Protein AF-A0A2S4ZXF1-F1 (afdb_monomer_lite)

pLDDT: mean 70.63, std 11.5, range [45.91, 82.62]

Foldseek 3Di:
DPPVVVVVVVVVVVLLVVLLVCVVVVNDLVVSCVVSVHPDSVVSVVSVVVVVVVVVVVVVVVD

Radius of gyration: 14.3 Å; chains: 1; bounding box: 32×33×36 Å

Organism: NCBI:txid2079460

InterPro domains:
  IPR011010 DNA breaking-rejoining enzyme, catalytic core [SSF56349] (18-62)
  IPR013762 Integrase-like, catalytic domain superfamily [G3DSA:1.10.443.10] (2-62)

Structure (mmCIF, N/CA/C/O backbone):
data_AF-A0A2S4ZXF1-F1
#
_entry.id   AF-A0A2S4ZXF1-F1
#
loop_
_atom_site.group_PDB
_atom_site.id
_atom_site.type_symbol
_atom_site.label_atom_id
_atom_site.label_alt_id
_atom_site.label_comp_id
_atom_site.label_asym_id
_atom_site.label_entity_id
_atom_site.label_seq_id
_atom_site.pdbx_PDB_ins_code
_atom_site.Cartn_x
_atom_site.Cartn_y
_atom_site.Cartn_z
_atom_site.occupancy
_atom_site.B_iso_or_equiv
_atom_site.auth_seq_id
_atom_site.auth_comp_id
_atom_site.auth_asym_id
_atom_site.auth_atom_id
_atom_site.pdbx_PDB_model_num
ATOM 1 N N . MET A 1 1 ? 8.642 24.069 -19.221 1.00 46.31 1 MET A N 1
ATOM 2 C CA . MET A 1 1 ? 8.754 22.813 -18.438 1.00 46.31 1 MET A CA 1
ATOM 3 C C . MET A 1 1 ? 7.567 22.620 -17.462 1.00 46.31 1 MET A C 1
ATOM 5 O O . MET A 1 1 ? 7.776 22.366 -16.287 1.00 46.31 1 MET A O 1
ATOM 9 N N . ARG A 1 2 ? 6.299 22.758 -17.906 1.00 46.88 2 ARG A N 1
ATOM 10 C CA . ARG A 1 2 ? 5.099 22.673 -17.023 1.00 46.88 2 ARG A CA 1
ATOM 11 C C . ARG A 1 2 ? 4.045 21.631 -17.445 1.00 46.88 2 ARG A C 1
ATOM 13 O O . ARG A 1 2 ? 3.250 21.217 -16.612 1.00 46.88 2 ARG A O 1
ATOM 20 N N . ALA A 1 3 ? 4.065 21.153 -18.693 1.00 46.28 3 ALA A N 1
ATOM 21 C CA . ALA A 1 3 ? 3.107 20.153 -19.187 1.00 46.28 3 ALA A CA 1
ATOM 22 C C . ALA A 1 3 ? 3.453 18.711 -18.761 1.00 46.28 3 ALA A C 1
ATOM 24 O O . ALA A 1 3 ? 2.560 17.937 -18.424 1.00 46.28 3 ALA A O 1
ATOM 25 N N . VAL A 1 4 ? 4.747 18.378 -18.680 1.00 49.41 4 VAL A N 1
ATOM 26 C CA . VAL A 1 4 ? 5.239 17.035 -18.313 1.00 49.41 4 VAL A CA 1
ATOM 27 C C . VAL A 1 4 ? 4.773 16.625 -16.907 1.00 49.41 4 VAL A C 1
ATOM 29 O O . VAL A 1 4 ? 4.312 15.508 -16.705 1.00 49.41 4 VAL A O 1
ATOM 32 N N . SER A 1 5 ? 4.769 17.556 -15.9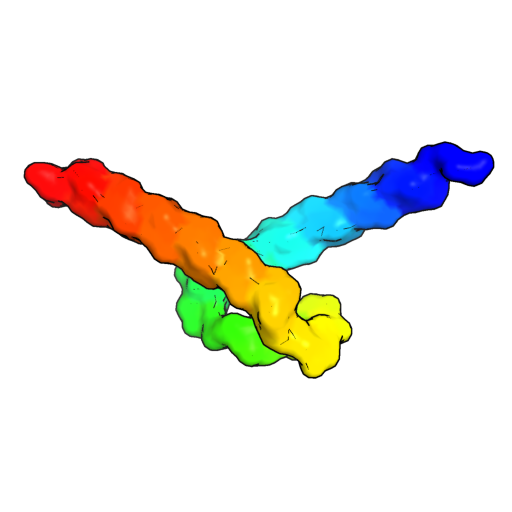46 1.00 48.59 5 SER A N 1
ATOM 33 C CA . SER A 1 5 ? 4.338 17.286 -14.564 1.00 48.59 5 SER A CA 1
ATOM 34 C C . SER A 1 5 ? 2.866 16.855 -14.454 1.00 48.59 5 SER A C 1
ATOM 36 O O . SER A 1 5 ? 2.525 16.024 -13.613 1.00 48.59 5 SER A O 1
ATOM 38 N N . LYS A 1 6 ? 1.981 17.372 -15.318 1.00 45.91 6 LYS A N 1
ATOM 39 C CA . LYS A 1 6 ? 0.535 17.095 -15.249 1.00 45.91 6 LYS A CA 1
ATOM 40 C C . LYS A 1 6 ? 0.187 15.698 -15.779 1.00 45.91 6 LYS A C 1
ATOM 42 O O . LYS A 1 6 ? -0.705 15.051 -15.240 1.00 45.91 6 LYS A O 1
ATOM 47 N N . VAL A 1 7 ? 0.925 15.223 -16.785 1.00 52.00 7 VAL A N 1
ATOM 48 C CA . VAL A 1 7 ? 0.785 13.867 -17.346 1.00 52.00 7 VAL A CA 1
ATOM 49 C C . VAL A 1 7 ? 1.313 12.818 -16.366 1.00 52.00 7 VAL A C 1
ATOM 51 O O . VAL A 1 7 ? 0.633 11.828 -16.109 1.00 52.00 7 VAL A O 1
ATOM 54 N N . ILE A 1 8 ? 2.465 13.081 -15.737 1.00 50.34 8 ILE A N 1
ATOM 55 C CA . ILE A 1 8 ? 3.058 12.179 -14.736 1.00 50.34 8 ILE A CA 1
ATOM 56 C C . ILE A 1 8 ? 2.140 12.030 -13.512 1.00 50.34 8 ILE A C 1
ATOM 58 O O . ILE A 1 8 ? 1.918 10.913 -13.050 1.00 50.34 8 ILE A O 1
ATOM 62 N N . LYS A 1 9 ? 1.530 13.125 -13.030 1.00 49.75 9 LYS A N 1
ATOM 63 C CA . LYS A 1 9 ? 0.548 13.061 -11.932 1.00 49.75 9 LYS A CA 1
ATOM 64 C C . LYS A 1 9 ? -0.671 12.201 -12.280 1.00 49.75 9 LYS A C 1
ATOM 66 O O . LYS A 1 9 ? -1.155 11.480 -11.420 1.00 49.75 9 LYS A O 1
ATOM 71 N N . LYS A 1 10 ? -1.154 12.248 -13.527 1.00 50.66 10 LYS A N 1
ATOM 72 C CA . LYS A 1 10 ? -2.349 11.501 -13.955 1.00 50.66 10 LYS A CA 1
ATOM 73 C C . LYS A 1 10 ? -2.105 9.988 -14.043 1.00 50.66 10 LYS A C 1
ATOM 75 O O . LYS A 1 10 ? -2.983 9.215 -13.684 1.00 50.66 10 LYS A O 1
ATOM 80 N N . LEU A 1 11 ? -0.907 9.575 -14.460 1.00 58.00 11 LEU A N 1
ATOM 81 C CA . LEU A 1 11 ? -0.489 8.165 -14.469 1.00 58.00 11 LEU A CA 1
ATOM 82 C C . LEU A 1 11 ? -0.358 7.586 -13.052 1.00 58.00 11 LEU A C 1
ATOM 84 O O . LEU A 1 11 ? -0.751 6.447 -12.820 1.00 58.00 11 LEU A O 1
ATOM 88 N N . HIS A 1 12 ? 0.138 8.383 -12.101 1.00 59.81 12 HIS A N 1
ATOM 89 C CA . HIS A 1 12 ? 0.291 7.963 -10.705 1.00 59.81 12 HIS A CA 1
ATOM 90 C C . HIS A 1 12 ? -1.053 7.680 -10.012 1.00 59.81 12 HIS A C 1
ATOM 92 O O . HIS A 1 12 ? -1.135 6.727 -9.245 1.00 59.81 12 HIS A O 1
ATOM 98 N N . LEU A 1 13 ? -2.102 8.458 -10.319 1.00 62.09 13 LEU A N 1
ATOM 99 C CA . LEU A 1 13 ? -3.442 8.291 -9.730 1.00 62.09 13 LEU A CA 1
ATOM 100 C C . LEU A 1 13 ? -4.056 6.922 -10.061 1.00 62.09 13 LEU A C 1
ATOM 102 O O . LEU A 1 13 ? -4.567 6.234 -9.185 1.00 62.09 13 LEU A O 1
ATOM 106 N N . HIS A 1 14 ? -3.948 6.484 -11.316 1.00 66.88 14 HIS A N 1
ATOM 107 C CA . HIS A 1 14 ? -4.478 5.178 -11.712 1.00 66.88 14 HIS A CA 1
ATOM 108 C C . HIS A 1 14 ? -3.653 4.016 -11.145 1.00 66.88 14 HIS A C 1
ATOM 110 O O . HIS A 1 14 ? -4.212 2.975 -10.810 1.00 66.88 14 HIS A O 1
ATOM 116 N N . LEU A 1 15 ? -2.335 4.191 -10.993 1.00 70.88 15 LEU A N 1
ATOM 117 C CA . LEU A 1 15 ? -1.469 3.172 -10.397 1.00 70.88 15 LEU A CA 1
ATOM 118 C C . LEU A 1 15 ? -1.758 2.972 -8.904 1.00 70.88 15 LEU A C 1
ATOM 120 O O . LEU A 1 15 ? -1.780 1.831 -8.444 1.00 70.88 15 LEU A O 1
ATOM 124 N N . SER A 1 16 ? -2.027 4.054 -8.164 1.00 72.56 16 SER A N 1
ATOM 125 C CA . SER A 1 16 ? -2.441 3.963 -6.760 1.00 72.56 16 SER A CA 1
ATOM 126 C C . SER A 1 16 ? -3.790 3.268 -6.601 1.00 72.56 16 SER A C 1
ATOM 128 O O . SER A 1 16 ? -3.932 2.432 -5.714 1.00 72.56 16 SER A O 1
ATOM 130 N N . ASP A 1 17 ? -4.750 3.535 -7.488 1.00 77.69 17 ASP A N 1
ATOM 131 C CA . ASP A 1 17 ? -6.064 2.882 -7.436 1.00 77.69 17 ASP A CA 1
ATOM 132 C C . ASP A 1 17 ? -5.955 1.376 -7.721 1.00 77.69 17 ASP A C 1
ATOM 134 O O . ASP A 1 17 ? -6.597 0.564 -7.053 1.00 77.69 17 ASP A O 1
ATOM 138 N N . ILE A 1 18 ? -5.094 0.982 -8.667 1.00 80.06 18 ILE A N 1
ATOM 139 C CA . ILE A 1 18 ? -4.810 -0.427 -8.975 1.00 80.06 18 ILE A CA 1
ATOM 140 C C . ILE A 1 18 ? -4.122 -1.121 -7.791 1.00 80.06 18 ILE A C 1
ATOM 142 O O . ILE A 1 18 ? -4.490 -2.249 -7.457 1.00 80.06 18 ILE A O 1
ATOM 146 N N . ALA A 1 19 ? -3.163 -0.460 -7.137 1.00 79.81 19 ALA A N 1
ATOM 147 C CA . ALA A 1 19 ? -2.464 -1.003 -5.974 1.00 79.81 19 ALA A CA 1
ATOM 148 C C . ALA A 1 19 ? -3.417 -1.225 -4.792 1.00 79.81 19 ALA A C 1
ATOM 150 O O . ALA A 1 19 ? -3.475 -2.325 -4.239 1.00 79.81 19 ALA A O 1
ATOM 151 N N . THR A 1 20 ? -4.228 -0.217 -4.465 1.00 78.94 20 THR A N 1
ATOM 152 C CA . THR A 1 20 ? -5.243 -0.301 -3.408 1.00 78.94 20 THR A CA 1
ATOM 153 C C . THR A 1 20 ? -6.290 -1.368 -3.726 1.00 78.94 20 THR A C 1
ATOM 155 O O . THR A 1 20 ? -6.647 -2.159 -2.854 1.00 78.94 20 THR A O 1
ATOM 158 N N . LEU A 1 21 ? -6.758 -1.464 -4.976 1.00 82.56 21 LEU A N 1
ATOM 159 C CA . LEU A 1 21 ? -7.711 -2.500 -5.382 1.00 82.56 21 LEU A CA 1
ATOM 160 C C . LEU A 1 21 ? -7.114 -3.911 -5.281 1.00 82.56 21 LEU A C 1
ATOM 162 O O . LEU A 1 21 ? -7.805 -4.836 -4.857 1.00 82.56 21 LEU A O 1
ATOM 166 N N . ALA A 1 22 ? -5.851 -4.092 -5.668 1.00 82.56 22 ALA A N 1
ATOM 167 C CA . ALA A 1 22 ? -5.167 -5.377 -5.578 1.00 82.56 22 ALA A CA 1
ATOM 168 C C . ALA A 1 22 ? -5.016 -5.829 -4.118 1.00 82.56 22 ALA A C 1
ATOM 170 O O . ALA A 1 22 ? -5.354 -6.969 -3.796 1.00 82.56 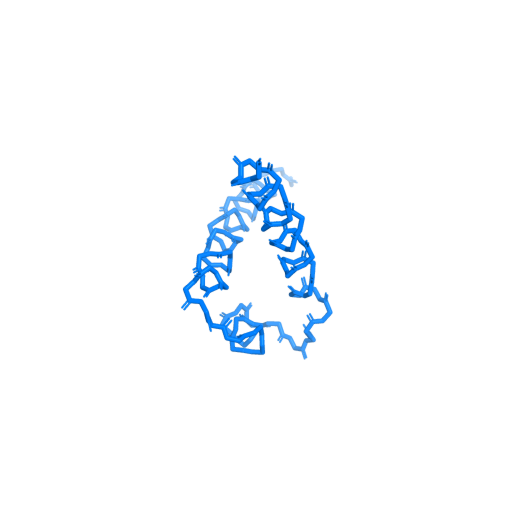22 ALA A O 1
ATOM 171 N N . LEU A 1 23 ? -4.598 -4.923 -3.231 1.00 80.06 23 LEU A N 1
ATOM 172 C CA . LEU A 1 23 ? -4.516 -5.190 -1.794 1.00 80.06 23 LEU A CA 1
ATOM 173 C C . LEU A 1 23 ? -5.904 -5.491 -1.191 1.00 80.06 23 LEU A C 1
ATOM 175 O O . LEU A 1 23 ? -6.049 -6.475 -0.470 1.00 80.06 23 LEU A O 1
ATOM 179 N N . ARG A 1 24 ? -6.954 -4.740 -1.567 1.00 78.12 24 ARG A N 1
ATOM 180 C CA . ARG A 1 24 ? -8.358 -5.015 -1.172 1.00 78.12 24 ARG A CA 1
ATOM 181 C C . ARG A 1 24 ? -8.869 -6.374 -1.635 1.00 78.12 24 ARG A C 1
ATOM 183 O O . ARG A 1 24 ? -9.692 -6.980 -0.958 1.00 78.12 24 ARG A O 1
ATOM 190 N N . LYS A 1 25 ? -8.374 -6.876 -2.765 1.00 82.62 25 LYS A N 1
ATOM 191 C CA . LYS A 1 25 ? -8.674 -8.228 -3.260 1.00 82.62 25 LYS A CA 1
ATOM 192 C C . LYS A 1 25 ? -7.825 -9.322 -2.596 1.00 82.62 25 LYS A C 1
ATOM 194 O O . LYS A 1 25 ? -7.898 -10.472 -3.018 1.00 82.62 25 LYS A O 1
ATOM 199 N N . GLY A 1 26 ? -7.024 -8.983 -1.584 1.00 80.38 26 GLY A N 1
ATOM 200 C CA . GLY A 1 26 ? -6.184 -9.927 -0.846 1.00 80.38 26 GLY A CA 1
ATOM 201 C C . GLY A 1 26 ? -4.871 -10.277 -1.547 1.00 80.38 26 GLY A C 1
ATOM 202 O O . GLY A 1 26 ? -4.217 -11.254 -1.179 1.00 80.38 26 GLY A O 1
ATOM 203 N N . MET A 1 27 ? -4.461 -9.513 -2.566 1.00 82.62 27 MET A N 1
ATOM 204 C CA . MET A 1 27 ? -3.154 -9.706 -3.188 1.00 82.62 27 MET A CA 1
ATOM 205 C C . MET A 1 27 ? -2.055 -9.332 -2.195 1.00 82.62 27 MET A C 1
ATOM 207 O O . MET A 1 27 ? -2.093 -8.259 -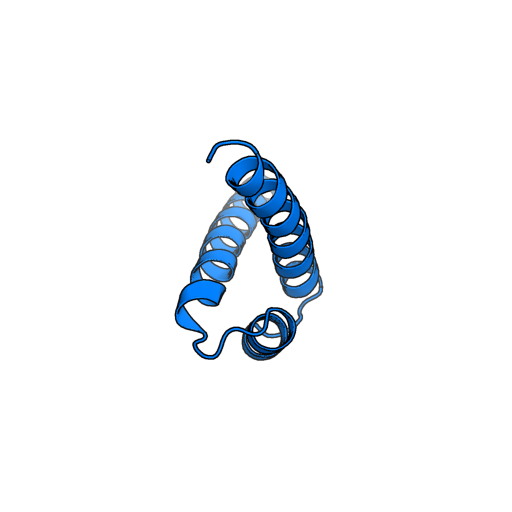1.596 1.00 82.62 27 MET A O 1
ATOM 211 N N . ARG A 1 28 ? -1.046 -10.196 -2.044 1.00 80.12 28 ARG A N 1
ATOM 212 C CA . ARG A 1 28 ? 0.090 -9.880 -1.174 1.00 80.12 28 ARG A CA 1
ATOM 213 C C . ARG A 1 28 ? 0.874 -8.680 -1.700 1.00 80.12 28 ARG A C 1
ATOM 215 O O . ARG A 1 28 ? 1.042 -8.510 -2.911 1.00 80.12 28 ARG A O 1
ATOM 222 N N . ILE A 1 29 ? 1.391 -7.881 -0.777 1.00 82.12 29 ILE A N 1
ATOM 223 C CA . ILE A 1 29 ? 2.058 -6.613 -1.064 1.00 82.12 29 ILE A CA 1
ATOM 224 C C . ILE A 1 29 ? 3.310 -6.769 -1.940 1.00 82.12 29 ILE A C 1
ATOM 226 O O . ILE A 1 29 ? 3.599 -5.897 -2.755 1.00 82.12 29 ILE A O 1
ATOM 230 N N . GLU A 1 30 ? 4.003 -7.906 -1.869 1.00 80.69 30 GLU A N 1
ATOM 231 C CA . GLU A 1 30 ? 5.165 -8.216 -2.711 1.00 80.69 30 GLU A CA 1
ATOM 232 C C . GLU A 1 30 ? 4.776 -8.365 -4.187 1.00 80.69 30 GLU A C 1
ATOM 234 O O . GLU A 1 30 ? 5.539 -7.995 -5.081 1.00 80.69 30 GLU A O 1
ATOM 239 N N . TYR A 1 31 ? 3.580 -8.896 -4.462 1.00 81.88 31 TYR A N 1
ATOM 240 C CA . TYR A 1 31 ? 3.067 -9.017 -5.827 1.00 81.88 31 TYR A CA 1
ATOM 241 C C . TYR A 1 31 ? 2.612 -7.670 -6.373 1.00 81.88 31 TYR A C 1
ATOM 243 O O . TYR A 1 31 ? 2.892 -7.360 -7.529 1.00 81.88 31 TYR A O 1
ATOM 251 N N . VAL A 1 32 ? 1.982 -6.849 -5.531 1.00 82.56 32 VAL A N 1
ATOM 252 C CA . VAL A 1 32 ? 1.605 -5.474 -5.885 1.00 82.56 32 VAL A CA 1
ATOM 253 C C . VAL A 1 32 ? 2.853 -4.632 -6.165 1.00 82.56 32 VAL A C 1
ATOM 255 O O . VAL A 1 32 ? 2.918 -3.944 -7.178 1.00 82.56 32 VAL A O 1
ATOM 258 N N . SER A 1 33 ? 3.891 -4.760 -5.338 1.00 81.50 33 SER A N 1
ATOM 259 C CA . SER A 1 33 ? 5.183 -4.089 -5.522 1.00 81.50 33 SER A CA 1
ATOM 260 C C . SER A 1 33 ? 5.850 -4.473 -6.849 1.00 81.50 33 SER A C 1
ATOM 262 O O . SER A 1 33 ? 6.278 -3.589 -7.595 1.00 81.50 33 SER A O 1
ATOM 264 N N . LYS A 1 34 ? 5.851 -5.767 -7.204 1.00 80.69 34 LYS A N 1
ATOM 265 C CA . LYS A 1 34 ? 6.331 -6.241 -8.515 1.00 80.69 34 LYS A CA 1
ATOM 266 C C . LYS A 1 34 ? 5.483 -5.727 -9.680 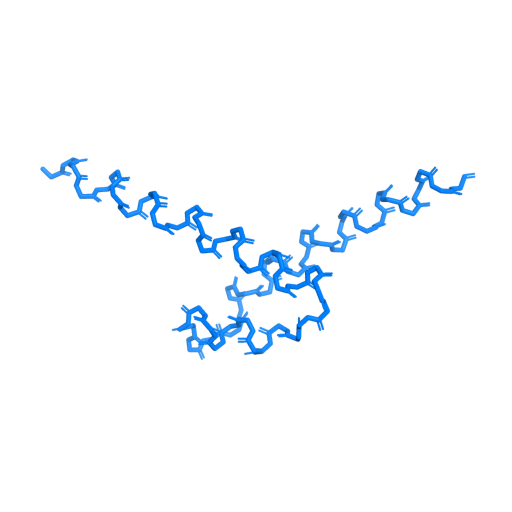1.00 80.69 34 LYS A C 1
ATOM 268 O O . LYS A 1 34 ? 6.042 -5.353 -10.706 1.00 80.69 34 LYS A O 1
ATOM 273 N N . LEU A 1 35 ? 4.159 -5.677 -9.524 1.00 80.12 35 LEU A N 1
ATOM 274 C CA . LEU A 1 35 ? 3.232 -5.161 -10.539 1.00 80.12 35 LEU A CA 1
ATOM 275 C C . LEU A 1 35 ? 3.459 -3.667 -10.823 1.00 80.12 35 LEU A C 1
ATOM 277 O O . LEU A 1 35 ? 3.342 -3.235 -11.966 1.00 80.12 35 LEU A O 1
ATOM 281 N N . MET A 1 36 ? 3.818 -2.892 -9.799 1.00 78.06 36 MET A N 1
ATOM 282 C CA . MET A 1 36 ? 4.145 -1.466 -9.920 1.00 78.06 36 MET A CA 1
ATOM 283 C C . MET A 1 36 ? 5.580 -1.202 -10.406 1.00 78.06 36 MET A C 1
ATOM 285 O O . MET A 1 36 ? 5.951 -0.049 -10.614 1.00 78.06 36 MET A O 1
ATOM 289 N N . GLY A 1 37 ? 6.395 -2.246 -10.590 1.00 76.12 37 GLY A N 1
ATOM 290 C CA . GLY A 1 37 ? 7.795 -2.110 -10.995 1.00 76.12 37 GLY A CA 1
ATOM 291 C C . GLY A 1 37 ? 8.696 -1.523 -9.905 1.00 76.12 37 GLY A C 1
ATOM 292 O O . GLY A 1 37 ? 9.760 -0.989 -10.212 1.00 76.12 37 GLY A O 1
ATOM 293 N N . HIS A 1 38 ? 8.285 -1.595 -8.636 1.00 80.50 38 HIS A N 1
ATOM 294 C CA . HIS A 1 38 ? 9.111 -1.144 -7.524 1.00 80.50 38 HIS A CA 1
ATOM 295 C C . HIS A 1 38 ? 10.169 -2.205 -7.194 1.00 80.50 38 HIS A C 1
ATOM 297 O O . HIS A 1 38 ? 9.838 -3.351 -6.896 1.00 80.50 38 HIS A O 1
ATOM 303 N N . SER A 1 39 ? 11.444 -1.814 -7.216 1.00 72.75 39 SER A N 1
ATOM 304 C CA . SER A 1 39 ? 12.563 -2.669 -6.791 1.00 72.75 39 SER A CA 1
ATOM 305 C C . SER A 1 39 ? 12.629 -2.850 -5.271 1.00 72.75 39 SER A C 1
ATOM 307 O O . SER A 1 39 ? 13.254 -3.791 -4.792 1.00 72.75 39 SER A O 1
ATOM 309 N N . ASP A 1 40 ? 11.990 -1.944 -4.527 1.00 75.38 40 ASP A N 1
ATOM 310 C CA . ASP A 1 40 ? 11.888 -1.962 -3.072 1.00 75.38 40 ASP A CA 1
ATOM 311 C C . ASP A 1 40 ? 10.414 -1.925 -2.643 1.00 75.38 40 ASP A C 1
ATOM 313 O O . ASP A 1 40 ? 9.587 -1.202 -3.205 1.00 75.38 40 ASP A O 1
ATOM 317 N N . ILE A 1 41 ? 10.081 -2.714 -1.627 1.00 76.94 41 ILE A N 1
ATOM 318 C CA . ILE A 1 41 ? 8.726 -2.833 -1.101 1.00 76.94 41 ILE A CA 1
ATOM 319 C C . ILE A 1 41 ? 8.350 -1.661 -0.191 1.00 76.94 41 ILE A C 1
ATOM 321 O O . ILE A 1 41 ? 7.161 -1.424 0.023 1.00 76.94 41 ILE A O 1
ATOM 325 N N . THR A 1 42 ? 9.330 -0.898 0.303 1.00 77.69 42 THR A N 1
ATOM 326 C CA . THR A 1 42 ? 9.136 0.208 1.256 1.00 77.69 42 THR A CA 1
ATOM 327 C C . THR A 1 42 ? 8.123 1.249 0.768 1.00 77.69 42 THR A C 1
ATOM 329 O O . THR A 1 42 ? 7.239 1.656 1.521 1.00 77.69 42 THR A O 1
ATOM 332 N N . THR A 1 43 ? 8.164 1.634 -0.512 1.00 70.75 43 THR A N 1
ATOM 333 C CA . THR A 1 43 ? 7.170 2.545 -1.118 1.00 70.75 43 THR A CA 1
ATOM 334 C C . THR A 1 43 ? 5.779 1.921 -1.213 1.00 70.75 43 THR A C 1
ATOM 336 O O . THR A 1 43 ? 4.780 2.629 -1.124 1.00 70.75 43 THR A O 1
ATOM 339 N N . THR A 1 44 ? 5.697 0.597 -1.343 1.00 75.75 44 THR A N 1
ATOM 340 C CA . THR A 1 44 ? 4.424 -0.137 -1.412 1.00 75.75 44 THR A CA 1
ATOM 341 C C . THR A 1 44 ? 3.796 -0.304 -0.019 1.00 75.75 44 THR A C 1
ATOM 343 O O . THR A 1 44 ? 2.573 -0.300 0.106 1.00 75.75 44 THR A O 1
ATOM 346 N N . GLN A 1 45 ? 4.607 -0.358 1.048 1.00 75.81 45 GLN A N 1
ATOM 347 C CA . GLN A 1 45 ? 4.148 -0.456 2.447 1.00 75.81 45 GLN A CA 1
ATOM 348 C C . GLN A 1 45 ? 3.279 0.725 2.903 1.00 75.81 45 GLN A C 1
ATOM 350 O O . GLN A 1 45 ? 2.455 0.561 3.804 1.00 75.81 45 GLN A O 1
ATOM 355 N N . ILE A 1 46 ? 3.403 1.893 2.264 1.00 73.50 46 ILE A N 1
ATOM 356 C CA . ILE A 1 46 ? 2.548 3.059 2.536 1.00 73.50 46 ILE A CA 1
ATOM 357 C C . ILE A 1 46 ? 1.071 2.722 2.265 1.00 73.50 46 ILE A C 1
ATOM 359 O O . ILE A 1 46 ? 0.206 3.093 3.055 1.00 73.50 46 ILE A O 1
ATOM 363 N N . TYR A 1 47 ? 0.781 1.950 1.212 1.00 69.12 47 TYR A N 1
ATOM 364 C CA . TYR A 1 47 ? -0.588 1.544 0.875 1.00 69.12 47 TYR A CA 1
ATOM 365 C C . TYR A 1 47 ? -1.172 0.540 1.875 1.00 69.12 47 TYR A C 1
ATOM 367 O O . TYR A 1 47 ? -2.360 0.595 2.178 1.00 69.12 47 TYR A O 1
ATOM 375 N N . ALA A 1 48 ? -0.341 -0.338 2.444 1.00 72.00 48 ALA A N 1
ATOM 376 C CA . ALA A 1 48 ? -0.786 -1.291 3.461 1.00 72.00 48 ALA A CA 1
ATOM 377 C C . ALA A 1 48 ? -1.161 -0.612 4.790 1.00 72.00 48 ALA A C 1
ATOM 379 O O . ALA A 1 48 ? -2.116 -1.032 5.437 1.00 72.00 48 ALA A O 1
ATOM 380 N N . LYS A 1 49 ? -0.461 0.465 5.183 1.00 74.44 49 LYS A N 1
ATOM 381 C CA . LYS A 1 49 ? -0.807 1.240 6.390 1.00 74.44 49 LYS A CA 1
ATOM 382 C C . LYS A 1 49 ? -2.165 1.929 6.273 1.00 74.44 49 LYS A C 1
ATOM 384 O O . LYS A 1 49 ? -2.975 1.813 7.183 1.00 74.44 49 LYS A O 1
ATOM 389 N N . ILE A 1 50 ? -2.421 2.583 5.138 1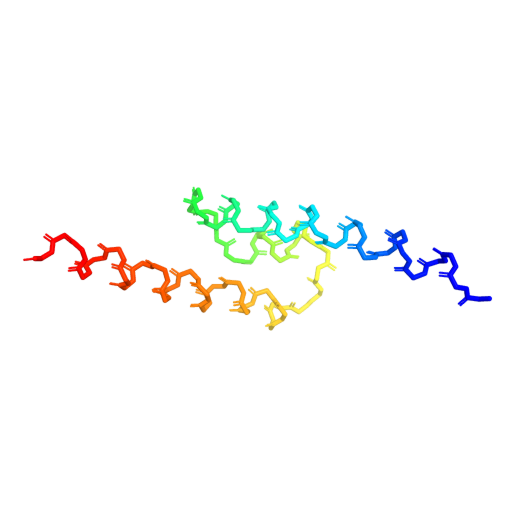.00 73.62 50 ILE A N 1
ATOM 390 C CA . ILE A 1 50 ? -3.698 3.266 4.873 1.00 73.62 50 ILE A CA 1
ATOM 391 C C . ILE A 1 50 ? -4.862 2.269 4.935 1.00 73.62 50 ILE A C 1
ATOM 393 O O . ILE A 1 50 ? -5.915 2.573 5.485 1.00 73.62 50 ILE A O 1
ATOM 397 N N . MET A 1 51 ? -4.660 1.055 4.420 1.00 69.69 51 MET A N 1
ATOM 398 C CA . MET A 1 51 ? -5.679 0.010 4.470 1.00 69.69 51 MET A CA 1
ATOM 399 C C . MET A 1 51 ? -5.963 -0.524 5.874 1.00 69.69 51 MET A C 1
ATOM 401 O O . MET A 1 51 ? -7.115 -0.840 6.155 1.00 69.69 51 MET A O 1
ATOM 405 N N . ASN A 1 52 ? -4.959 -0.613 6.751 1.00 71.62 52 ASN A N 1
ATOM 406 C CA . ASN A 1 52 ? -5.200 -0.977 8.150 1.00 71.62 52 ASN A CA 1
ATOM 407 C C . ASN A 1 52 ? -6.046 0.090 8.854 1.00 71.62 52 ASN A C 1
ATOM 409 O O . ASN A 1 52 ? -7.025 -0.254 9.498 1.00 71.62 52 ASN A O 1
ATOM 413 N N . GLU A 1 53 ? -5.751 1.377 8.644 1.00 77.81 53 GLU A N 1
ATOM 414 C CA . GLU A 1 53 ? -6.567 2.462 9.208 1.00 77.81 53 GLU A CA 1
ATOM 415 C C . GLU A 1 53 ? -8.011 2.461 8.671 1.00 77.81 53 GLU A C 1
ATOM 417 O O . GLU A 1 53 ? -8.946 2.785 9.402 1.00 77.81 53 GLU A O 1
ATOM 422 N N . GLU A 1 54 ? -8.218 2.113 7.395 1.00 70.31 54 GLU A N 1
ATOM 423 C CA . GLU A 1 54 ? -9.564 1.929 6.831 1.00 70.31 54 GLU A CA 1
ATOM 424 C C . GLU A 1 54 ? -10.285 0.713 7.430 1.00 70.31 54 GLU A C 1
ATOM 426 O O . GLU A 1 54 ? -11.488 0.789 7.683 1.00 70.31 54 GLU A O 1
ATOM 431 N N . LEU A 1 55 ? -9.572 -0.396 7.654 1.00 71.94 55 LEU A N 1
ATOM 432 C CA . LEU A 1 55 ? -10.125 -1.613 8.249 1.00 71.94 55 LEU A CA 1
ATOM 433 C C . LEU A 1 55 ? -10.516 -1.392 9.712 1.00 71.94 55 LEU A C 1
ATOM 435 O O . LEU A 1 55 ? -11.617 -1.772 10.100 1.00 71.94 55 LEU A O 1
ATOM 439 N N . ASP A 1 56 ? -9.654 -0.741 10.491 1.00 75.06 56 ASP A N 1
ATOM 440 C CA . ASP A 1 56 ? -9.907 -0.418 11.896 1.00 75.06 56 ASP A CA 1
ATOM 441 C C . ASP A 1 56 ? -11.160 0.459 12.026 1.00 75.06 56 ASP A C 1
ATOM 443 O O . ASP A 1 56 ? -12.070 0.140 12.791 1.00 75.06 56 ASP A O 1
ATOM 447 N N . LYS 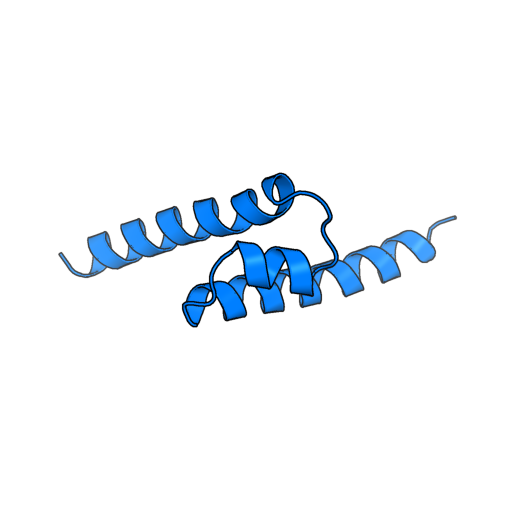A 1 57 ? -11.283 1.492 11.180 1.00 75.81 57 LYS A N 1
ATOM 448 C CA . LYS A 1 57 ? -12.492 2.331 11.104 1.00 75.81 57 LYS A CA 1
ATOM 449 C C . LYS A 1 57 ? -13.730 1.553 10.675 1.00 75.81 57 LYS A C 1
ATOM 451 O O . LYS A 1 57 ? -14.813 1.794 11.197 1.00 75.81 57 LYS A O 1
ATOM 456 N N . ALA A 1 58 ? -13.604 0.643 9.708 1.00 65.94 58 ALA A N 1
ATOM 457 C CA . ALA A 1 58 ? -14.726 -0.201 9.312 1.00 65.94 58 ALA A CA 1
ATOM 458 C C . ALA A 1 58 ? -15.182 -1.080 10.485 1.00 65.94 58 ALA A C 1
ATOM 460 O O . ALA A 1 58 ? -16.382 -1.216 10.704 1.00 65.94 58 ALA A O 1
ATOM 461 N N . MET A 1 59 ? -14.248 -1.617 11.271 1.00 72.50 59 MET A N 1
ATOM 462 C CA . MET A 1 59 ? -14.555 -2.459 12.424 1.00 72.50 59 MET A CA 1
ATOM 463 C C . MET A 1 59 ? -15.176 -1.680 13.592 1.00 72.50 59 MET A C 1
ATOM 465 O O . MET A 1 59 ? -16.046 -2.216 14.273 1.00 72.50 59 MET A O 1
ATOM 469 N N . GLU A 1 60 ? -14.803 -0.411 13.783 1.00 78.00 60 GLU A N 1
ATOM 470 C CA . GLU A 1 60 ? -15.471 0.497 14.729 1.00 78.00 60 GLU A CA 1
ATOM 471 C C . GLU A 1 60 ? -16.945 0.742 14.377 1.00 78.00 60 GLU A C 1
ATOM 473 O O . GLU A 1 60 ? -17.767 0.850 15.277 1.00 78.00 60 GLU A O 1
ATOM 478 N N . VAL A 1 61 ? -17.297 0.798 13.087 1.00 75.12 61 VAL A N 1
ATOM 479 C CA . VAL A 1 61 ? -18.691 0.980 12.625 1.00 75.12 61 VAL A CA 1
ATOM 480 C C . VAL A 1 61 ? -19.535 -0.291 12.795 1.00 75.12 61 VAL A C 1
ATOM 482 O O . VAL A 1 61 ? -20.762 -0.212 12.845 1.00 75.12 61 VAL A O 1
ATOM 485 N N . PHE A 1 62 ? -18.897 -1.462 12.857 1.00 61.56 62 PHE A N 1
ATOM 486 C CA . PHE A 1 62 ? -19.570 -2.746 13.077 1.00 61.56 62 PHE A CA 1
ATOM 487 C C . PHE A 1 62 ? -19.798 -3.086 14.564 1.00 61.56 62 PHE A C 1
ATOM 489 O O . PHE A 1 62 ? -20.514 -4.054 14.831 1.00 61.56 62 PHE A O 1
ATOM 496 N N . ASN A 1 63 ? -19.221 -2.324 15.503 1.00 50.72 63 ASN A N 1
ATOM 497 C CA . ASN A 1 63 ? -19.451 -2.432 16.954 1.00 50.72 63 ASN A CA 1
ATOM 498 C C . ASN A 1 63 ? -20.548 -1.474 17.438 1.00 50.72 63 ASN A C 1
ATOM 500 O O . ASN A 1 63 ? -21.170 -1.803 18.474 1.00 50.72 63 ASN A O 1
#

Sequence (63 aa):
MRAVSKVIKKLHLHLSDIATLALRKGMRIEYVSKLMGHSDITTTQIYAKIMNEELDKAMEVFN

Secondary structure (DSSP, 8-state):
--HHHHHHHHHHHHHHHHHHHHHHTT--HHHHHHHTT-SSSHHHHHHHHHHHHHHHHHHHHT-